Protein AF-A0A968C3M0-F1 (afdb_monomer_lite)

Secondary structure (DSSP, 8-state):
-----------EEEETTEEEE-STTPPPPSS---HHHHHHHHHHTTPEEEEEEEETTEEEEEEE--

Radius of gyration: 16.34 Å; chains: 1; bounding box: 28×47×28 Å

pLDDT: mean 77.61, std 14.95, range [44.66, 95.25]

Sequence (66 aa):
GEESDIYVVMLSVSVADQTIGTGYGQPWPPETRDLAYYLDLAAGVGFRVTEQRQDGRLIFLHLKKP

Structure (mmCIF, N/CA/C/O backbone):
data_AF-A0A968C3M0-F1
#
_entry.id   AF-A0A968C3M0-F1
#
loop_
_atom_site.group_PDB
_atom_site.id
_atom_site.type_symbol
_atom_site.label_atom_id
_atom_site.label_alt_id
_atom_site.label_comp_id
_atom_site.label_asym_id
_atom_site.label_entity_id
_atom_site.label_seq_id
_atom_site.pdbx_PDB_ins_code
_atom_site.Cartn_x
_atom_site.Cartn_y
_atom_site.Cartn_z
_atom_site.occupancy
_atom_site.B_iso_or_equiv
_atom_site.auth_seq_id
_atom_site.auth_comp_id
_atom_site.auth_asym_id
_atom_site.auth_atom_id
_atom_site.pdbx_PDB_model_num
ATOM 1 N N . GLY A 1 1 ? 15.581 36.944 11.302 1.00 44.66 1 GLY A N 1
ATOM 2 C CA . GLY A 1 1 ? 15.036 35.581 11.335 1.00 44.66 1 GLY A CA 1
ATOM 3 C C . GLY A 1 1 ? 14.038 35.519 10.219 1.00 44.66 1 GLY A C 1
ATOM 4 O O . GLY A 1 1 ? 13.123 36.325 10.240 1.00 44.66 1 GLY A O 1
ATOM 5 N N . GLU A 1 2 ? 14.293 34.709 9.202 1.00 53.00 2 GLU A N 1
ATOM 6 C CA . GLU A 1 2 ? 13.356 34.532 8.091 1.00 53.00 2 GLU A CA 1
ATOM 7 C C . GLU A 1 2 ? 12.198 33.661 8.581 1.00 53.00 2 GLU A C 1
ATOM 9 O O . GLU A 1 2 ? 12.386 32.481 8.880 1.00 53.00 2 GLU A O 1
ATOM 14 N N . GLU A 1 3 ? 11.015 34.258 8.725 1.00 59.97 3 GLU A N 1
ATOM 15 C CA . GLU A 1 3 ? 9.773 33.497 8.809 1.00 59.97 3 GLU A CA 1
ATOM 16 C C . GLU A 1 3 ? 9.572 32.809 7.460 1.00 59.97 3 GLU A C 1
ATOM 18 O O . GLU A 1 3 ? 9.506 33.451 6.415 1.00 59.97 3 GLU A O 1
ATOM 23 N N . SER A 1 4 ? 9.566 31.481 7.475 1.00 62.81 4 SER A N 1
ATOM 24 C CA . SER A 1 4 ? 9.253 30.683 6.296 1.00 62.81 4 SER A CA 1
ATOM 25 C C . SER A 1 4 ? 7.739 30.515 6.229 1.00 62.81 4 SER A C 1
ATOM 27 O O . SER A 1 4 ? 7.149 29.953 7.152 1.00 62.81 4 SER A O 1
ATOM 29 N N . ASP A 1 5 ? 7.111 30.969 5.148 1.00 68.56 5 ASP A N 1
ATOM 30 C CA . ASP A 1 5 ? 5.692 30.721 4.905 1.00 68.56 5 ASP A CA 1
ATOM 31 C C . ASP A 1 5 ? 5.454 29.211 4.716 1.00 68.56 5 ASP A C 1
ATOM 33 O O . ASP A 1 5 ? 5.924 28.597 3.753 1.00 68.56 5 ASP A O 1
ATOM 37 N N . ILE A 1 6 ? 4.736 28.585 5.652 1.00 67.50 6 ILE A N 1
ATOM 38 C CA . ILE A 1 6 ? 4.340 27.177 5.543 1.00 67.50 6 ILE A CA 1
ATOM 39 C C . ILE A 1 6 ? 3.084 27.096 4.676 1.00 67.50 6 ILE A C 1
ATOM 41 O O . ILE A 1 6 ? 2.002 27.511 5.090 1.00 67.50 6 ILE A O 1
ATOM 45 N N . TYR A 1 7 ? 3.210 26.490 3.497 1.00 57.44 7 TYR A N 1
ATOM 46 C CA . TYR A 1 7 ? 2.079 26.188 2.622 1.00 57.44 7 TYR A CA 1
ATOM 47 C C . TYR A 1 7 ? 1.673 24.718 2.766 1.00 57.44 7 TYR A C 1
ATOM 49 O O . TYR A 1 7 ? 2.468 23.812 2.514 1.00 57.44 7 TYR A O 1
ATOM 57 N N . VAL A 1 8 ? 0.416 24.472 3.145 1.00 64.25 8 VAL A N 1
ATOM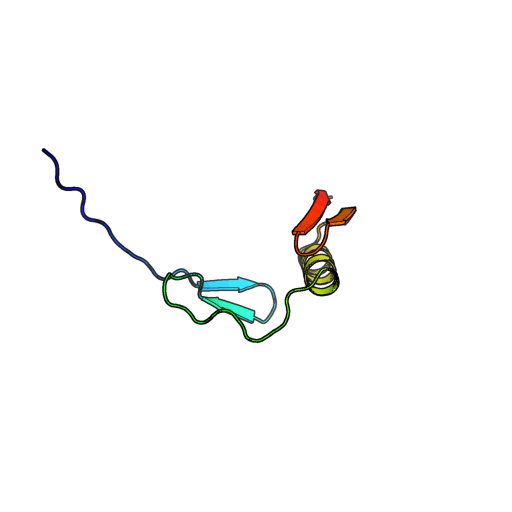 58 C CA . VAL A 1 8 ? -0.177 23.127 3.161 1.00 64.25 8 VAL A CA 1
ATOM 59 C C . VAL A 1 8 ? -0.982 22.941 1.883 1.00 64.25 8 VAL A C 1
ATOM 61 O O . VAL A 1 8 ? -2.006 23.590 1.683 1.00 64.25 8 VAL A O 1
ATOM 64 N N . VAL A 1 9 ? -0.525 22.041 1.016 1.00 63.56 9 VAL A N 1
ATOM 65 C CA . VAL A 1 9 ? -1.234 21.670 -0.214 1.00 63.56 9 VAL A CA 1
ATOM 66 C C . VAL A 1 9 ? -1.848 20.283 -0.062 1.00 63.56 9 VAL A C 1
ATOM 68 O O . VAL A 1 9 ? -1.191 19.342 0.383 1.00 63.56 9 VAL A O 1
ATOM 71 N N . MET A 1 10 ? -3.126 20.145 -0.421 1.00 59.59 10 MET A N 1
ATOM 72 C CA . MET A 1 10 ? -3.770 18.834 -0.483 1.00 59.59 10 MET A CA 1
ATOM 73 C C . MET A 1 10 ? -3.331 18.123 -1.759 1.00 59.59 10 MET A C 1
ATOM 75 O O . MET A 1 10 ? -3.678 18.536 -2.863 1.00 59.59 10 MET A O 1
ATOM 79 N N . LEU A 1 11 ? -2.568 17.046 -1.600 1.00 58.69 11 LEU A N 1
ATOM 80 C CA . LEU A 1 11 ? -2.189 16.177 -2.703 1.00 58.69 11 LEU A CA 1
ATOM 81 C C . LEU A 1 11 ? -3.279 15.116 -2.899 1.00 58.69 11 LEU A C 1
ATOM 83 O O . LEU A 1 11 ? -3.660 14.419 -1.957 1.00 58.69 11 LEU A O 1
ATOM 87 N N . SER A 1 12 ? -3.787 15.014 -4.124 1.00 62.78 12 SER A N 1
ATOM 88 C CA . SER A 1 12 ? -4.612 13.888 -4.561 1.00 62.78 12 SER A CA 1
ATOM 89 C C . SER A 1 12 ? -3.753 12.989 -5.433 1.00 62.78 12 SER A C 1
ATOM 91 O O . SER A 1 12 ? -3.132 13.469 -6.382 1.00 62.78 12 SER A O 1
ATOM 93 N N . VAL A 1 13 ? -3.698 11.703 -5.105 1.00 64.62 13 VAL 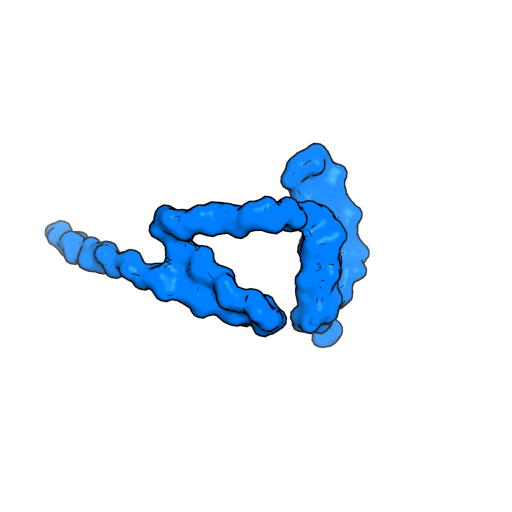A N 1
ATOM 94 C CA . VAL A 1 13 ? -2.944 10.711 -5.875 1.00 64.62 13 VAL A CA 1
ATOM 95 C C . VAL A 1 13 ? -3.929 9.698 -6.435 1.00 64.62 13 VAL A C 1
ATOM 97 O O . VAL A 1 13 ? -4.721 9.122 -5.688 1.00 64.62 13 VAL A O 1
ATOM 100 N N . SER A 1 14 ? -3.886 9.487 -7.747 1.00 56.38 14 SER A N 1
ATOM 101 C CA . SER A 1 14 ? -4.675 8.445 -8.402 1.00 56.38 14 SER A CA 1
ATOM 102 C C . SER A 1 14 ? -3.889 7.141 -8.387 1.00 56.38 14 SER A C 1
ATOM 104 O O . SER A 1 14 ? -2.778 7.075 -8.917 1.00 56.38 14 SER A O 1
ATOM 106 N N . VAL A 1 15 ? -4.456 6.108 -7.773 1.00 65.06 15 VAL A N 1
ATOM 107 C CA . VAL A 1 15 ? -3.890 4.758 -7.740 1.00 65.06 15 VAL A CA 1
ATOM 108 C C . VAL A 1 15 ? -4.960 3.812 -8.270 1.00 65.06 15 VAL A C 1
ATOM 110 O O . VAL A 1 15 ? -6.005 3.653 -7.646 1.00 65.06 15 VAL A O 1
ATOM 113 N N . ALA A 1 16 ? -4.699 3.223 -9.441 1.00 72.12 16 ALA A N 1
ATOM 114 C CA . ALA A 1 16 ? -5.698 2.498 -10.226 1.00 72.12 16 ALA A CA 1
ATOM 115 C C . ALA A 1 16 ? -6.968 3.355 -10.453 1.00 72.12 16 ALA A C 1
ATOM 117 O O . ALA A 1 16 ? -6.873 4.478 -10.949 1.00 72.12 16 ALA A O 1
ATOM 118 N N . ASP A 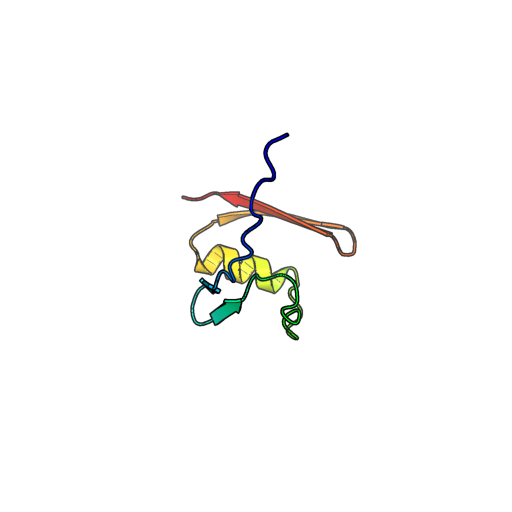1 17 ? -8.136 2.836 -10.092 1.00 69.06 17 ASP A N 1
ATOM 119 C CA . ASP A 1 17 ? -9.467 3.441 -10.185 1.00 69.06 17 ASP A CA 1
ATOM 120 C C . ASP A 1 17 ? -9.873 4.233 -8.925 1.00 69.06 17 ASP A C 1
ATOM 122 O O . ASP A 1 17 ? -10.991 4.744 -8.836 1.00 69.06 17 ASP A O 1
ATOM 126 N N . GLN A 1 18 ? -8.951 4.415 -7.972 1.00 56.22 18 GLN A N 1
ATOM 127 C CA . GLN A 1 18 ? -9.191 5.178 -6.749 1.00 56.22 18 GLN A CA 1
ATOM 128 C C . GLN A 1 18 ? -8.453 6.523 -6.739 1.00 56.22 18 GLN A C 1
ATOM 130 O O . GLN A 1 18 ? -7.278 6.629 -7.098 1.00 56.22 18 GLN A O 1
ATOM 135 N N . THR A 1 19 ? -9.140 7.562 -6.255 1.00 61.69 19 THR A N 1
ATOM 136 C CA . THR A 1 19 ? -8.529 8.854 -5.910 1.00 61.69 19 THR A CA 1
ATOM 137 C C . THR A 1 19 ? -8.305 8.904 -4.404 1.00 61.69 19 THR A C 1
ATOM 139 O O . THR A 1 19 ? -9.263 8.875 -3.633 1.00 61.69 19 THR A O 1
ATOM 142 N N . ILE A 1 20 ? -7.045 8.985 -3.977 1.00 65.06 20 ILE A N 1
ATOM 143 C CA . ILE A 1 20 ? -6.667 9.027 -2.562 1.00 65.06 20 ILE A CA 1
ATOM 144 C C . ILE A 1 20 ? -6.251 10.458 -2.210 1.00 65.06 20 ILE A C 1
ATOM 146 O O . ILE A 1 20 ? -5.257 10.969 -2.728 1.00 65.06 20 ILE A O 1
ATOM 150 N N . GLY A 1 21 ? -6.994 11.104 -1.309 1.00 59.69 21 GLY A N 1
ATOM 151 C CA . GLY A 1 21 ? -6.574 12.364 -0.694 1.00 59.69 21 GLY A CA 1
ATOM 152 C C . GLY A 1 21 ? -5.548 12.096 0.406 1.00 59.69 21 GLY A C 1
ATOM 153 O O . GLY A 1 21 ? -5.865 11.429 1.387 1.00 59.69 21 GLY A O 1
ATOM 154 N N . THR A 1 22 ? -4.322 12.602 0.271 1.00 61.31 22 THR A N 1
ATOM 155 C CA . THR A 1 22 ? -3.223 12.337 1.226 1.00 61.31 22 THR A CA 1
ATOM 156 C C . THR A 1 22 ? -2.908 13.536 2.129 1.00 61.31 22 THR A C 1
ATOM 158 O O . THR A 1 22 ? -1.768 13.720 2.548 1.00 61.31 22 THR A O 1
ATOM 161 N N . GLY A 1 23 ? -3.899 14.388 2.410 1.00 61.00 23 GLY A N 1
ATOM 162 C CA . GLY A 1 23 ? -3.740 15.573 3.260 1.00 61.00 23 GLY A CA 1
ATOM 163 C C . GLY A 1 23 ? -3.928 15.292 4.755 1.00 61.00 23 GLY A C 1
ATOM 164 O O . GLY A 1 23 ? -4.732 14.444 5.141 1.00 61.00 23 GLY A O 1
ATOM 165 N N . TYR A 1 24 ? -3.239 16.056 5.609 1.00 56.84 24 TYR A N 1
ATOM 166 C CA . TYR A 1 24 ? -3.549 16.112 7.042 1.00 56.84 24 TYR A CA 1
ATOM 167 C C . TYR A 1 24 ? -5.025 16.507 7.243 1.00 56.84 24 TYR A C 1
ATOM 169 O O . TYR A 1 24 ? -5.486 17.484 6.659 1.00 56.84 24 TYR A O 1
ATOM 177 N N . GLY A 1 25 ? -5.767 15.736 8.047 1.00 62.59 25 GLY A N 1
ATOM 178 C CA . GLY A 1 25 ? -7.202 15.946 8.292 1.00 62.59 25 GLY A CA 1
ATOM 179 C C . GLY A 1 25 ? -8.1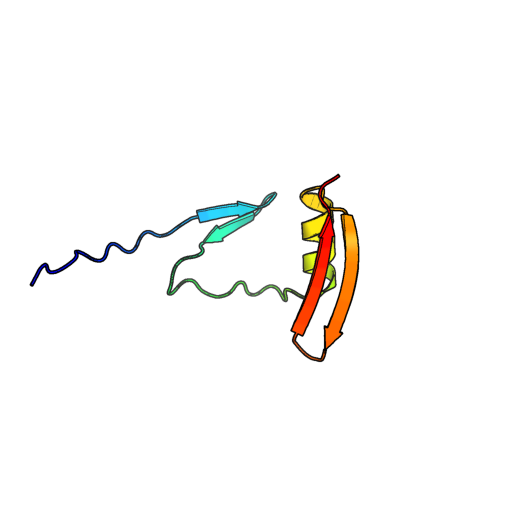48 15.186 7.354 1.00 62.59 25 GLY A C 1
ATOM 180 O O . GLY A 1 25 ? -9.359 15.247 7.551 1.00 62.59 25 GLY A O 1
ATOM 181 N N . GLN A 1 26 ? -7.629 14.443 6.370 1.00 64.50 26 GLN A N 1
ATOM 182 C CA . GLN A 1 26 ? -8.458 13.535 5.577 1.00 64.50 26 GLN A CA 1
ATOM 183 C C . GLN A 1 26 ? -8.830 12.290 6.399 1.00 64.50 26 GLN A C 1
ATOM 185 O O . GLN A 1 26 ? -7.968 11.739 7.094 1.00 64.50 26 GLN A O 1
ATOM 190 N N . PRO A 1 27 ? -10.097 11.838 6.344 1.00 63.56 27 PRO A N 1
ATOM 191 C CA . PRO A 1 27 ? -10.500 10.609 7.004 1.00 63.56 27 PRO A CA 1
ATOM 192 C C . PRO A 1 27 ? -9.684 9.446 6.448 1.00 63.56 27 PRO A C 1
ATOM 194 O O . PRO A 1 27 ? -9.527 9.296 5.234 1.00 63.56 27 PRO A O 1
ATOM 197 N N . TRP A 1 28 ? -9.156 8.619 7.351 1.00 67.00 28 TRP A N 1
ATOM 198 C CA . TRP A 1 28 ? -8.533 7.371 6.940 1.00 67.00 28 TRP A CA 1
ATOM 199 C C . TRP A 1 28 ? -9.576 6.535 6.184 1.00 67.00 28 TRP A C 1
ATOM 201 O O . TRP A 1 28 ? -10.723 6.469 6.640 1.00 67.00 28 TRP A O 1
ATOM 211 N N . PRO A 1 29 ? -9.225 5.928 5.037 1.00 71.00 29 PRO A N 1
ATOM 212 C CA . PRO A 1 29 ? -10.179 5.137 4.278 1.00 71.00 29 PRO A CA 1
ATOM 213 C C . PRO A 1 29 ? -10.809 4.050 5.163 1.00 71.00 29 PRO A C 1
ATOM 215 O O . PRO A 1 29 ? -10.104 3.444 5.974 1.00 71.00 29 PRO A O 1
ATOM 218 N N . PRO A 1 30 ? -12.124 3.799 5.028 1.00 69.38 30 PRO A N 1
ATOM 219 C CA . PRO A 1 30 ? -12.837 2.831 5.864 1.00 69.38 30 PRO A CA 1
ATOM 220 C C . PRO A 1 30 ? -12.435 1.383 5.557 1.00 69.38 30 PRO A C 1
ATOM 222 O O . PRO A 1 30 ? -12.653 0.484 6.367 1.00 69.38 30 PRO A O 1
ATOM 225 N N . GLU A 1 31 ? -11.861 1.154 4.379 1.00 74.75 31 GLU A N 1
ATOM 226 C CA . GLU A 1 31 ? -11.4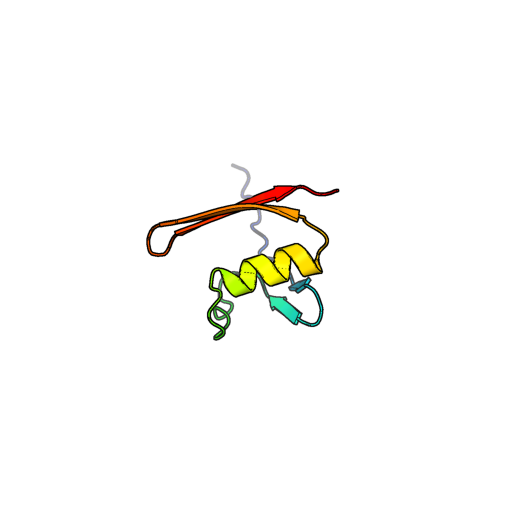02 -0.147 3.919 1.00 74.75 31 GLU A CA 1
ATOM 227 C C . GLU A 1 31 ? -10.203 -0.624 4.740 1.00 74.75 31 GLU A C 1
ATOM 229 O O . GLU A 1 31 ? -9.226 0.099 4.963 1.00 74.75 31 GLU A O 1
ATOM 234 N N . THR A 1 32 ? -10.266 -1.881 5.179 1.00 79.75 32 THR A N 1
ATOM 235 C CA . THR A 1 32 ? -9.139 -2.508 5.867 1.00 79.75 32 THR A CA 1
ATOM 236 C C . THR A 1 32 ? -8.029 -2.751 4.853 1.00 79.75 32 THR A C 1
ATOM 238 O O . THR A 1 32 ? -8.171 -3.563 3.946 1.00 79.75 32 THR A O 1
ATOM 241 N N . ARG A 1 33 ? -6.915 -2.037 5.013 1.00 85.06 33 ARG A N 1
ATOM 242 C CA . ARG A 1 33 ? -5.695 -2.258 4.233 1.00 85.06 33 ARG A CA 1
ATOM 243 C C . ARG A 1 33 ? -4.845 -3.308 4.937 1.00 85.06 33 ARG A C 1
ATOM 245 O O . ARG A 1 33 ? -4.038 -2.979 5.805 1.00 85.06 33 ARG A O 1
ATOM 252 N N . ASP A 1 34 ? -5.100 -4.570 4.617 1.00 88.62 34 ASP A N 1
ATOM 253 C CA . ASP A 1 34 ? -4.357 -5.718 5.132 1.00 88.62 34 ASP A CA 1
ATOM 254 C C . ASP A 1 34 ? -3.237 -6.158 4.173 1.00 88.62 34 ASP A C 1
ATOM 256 O O . ASP A 1 34 ? -2.940 -5.497 3.176 1.00 88.62 34 ASP A O 1
ATOM 260 N N . LEU A 1 35 ? -2.570 -7.269 4.491 1.00 89.38 35 LEU A N 1
ATOM 261 C CA . LEU A 1 35 ? -1.501 -7.804 3.651 1.00 89.38 35 LEU A CA 1
ATOM 262 C C . LEU A 1 35 ? -1.984 -8.088 2.222 1.00 89.38 35 LEU A C 1
ATOM 264 O O . LEU A 1 35 ? -1.265 -7.760 1.281 1.00 89.38 35 LEU A O 1
ATOM 268 N N . ALA A 1 36 ? -3.182 -8.654 2.053 1.00 90.69 36 ALA A N 1
ATOM 269 C CA . ALA A 1 36 ? -3.715 -8.993 0.736 1.00 90.69 36 ALA A CA 1
ATOM 270 C C . ALA A 1 36 ? -3.894 -7.735 -0.122 1.00 90.69 36 ALA A C 1
ATOM 272 O O . ALA A 1 36 ? -3.395 -7.695 -1.246 1.00 90.69 36 ALA A O 1
ATOM 273 N N . TYR A 1 37 ? -4.460 -6.670 0.455 1.00 90.44 37 TYR A N 1
ATOM 274 C CA . TYR A 1 37 ? -4.579 -5.373 -0.214 1.00 90.44 37 TYR A CA 1
ATOM 275 C C . TYR A 1 37 ? -3.234 -4.876 -0.767 1.00 90.44 37 TYR A C 1
ATOM 277 O O . TYR A 1 37 ? -3.144 -4.435 -1.914 1.00 90.44 37 TYR A O 1
ATOM 285 N N . TYR A 1 38 ? -2.164 -4.945 0.031 1.00 90.62 3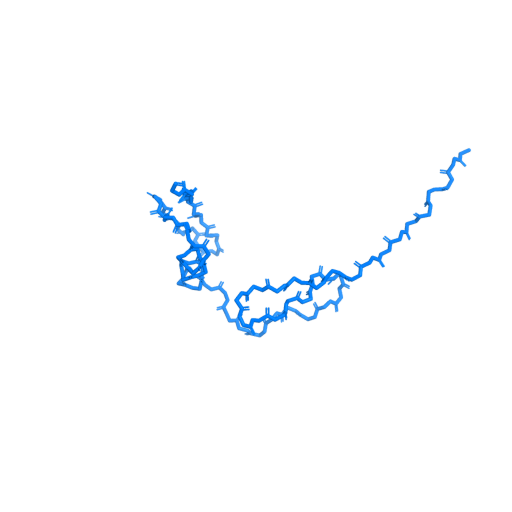8 TYR A N 1
ATOM 286 C CA . TYR A 1 38 ? -0.855 -4.451 -0.404 1.00 90.62 38 TYR A CA 1
ATOM 287 C C . TYR A 1 38 ? -0.179 -5.352 -1.447 1.00 90.62 38 TYR A C 1
ATOM 289 O O . TYR A 1 38 ? 0.562 -4.839 -2.290 1.00 90.62 38 TYR A O 1
ATOM 297 N N . LEU A 1 39 ? -0.431 -6.665 -1.423 1.00 92.44 39 LEU A N 1
ATOM 298 C CA . LEU A 1 39 ? 0.043 -7.590 -2.457 1.00 92.44 39 LEU A CA 1
ATOM 299 C C . LEU A 1 39 ? -0.651 -7.322 -3.797 1.00 92.44 39 LEU A C 1
ATOM 301 O O . LEU A 1 39 ? 0.030 -7.211 -4.820 1.00 92.44 39 LEU A O 1
ATOM 305 N N . ASP A 1 40 ? -1.972 -7.142 -3.774 1.00 91.94 40 ASP A N 1
ATOM 306 C CA . ASP A 1 40 ? -2.769 -6.825 -4.961 1.00 91.94 40 ASP A CA 1
ATOM 307 C C . ASP A 1 40 ? -2.361 -5.474 -5.552 1.00 91.94 40 ASP A C 1
ATOM 309 O O . ASP A 1 40 ? -2.149 -5.357 -6.761 1.00 91.94 40 ASP A O 1
ATOM 313 N N . LEU A 1 41 ? -2.148 -4.468 -4.697 1.00 89.94 41 LEU A N 1
ATOM 314 C CA . LEU A 1 41 ? -1.639 -3.167 -5.118 1.00 89.94 41 LEU A CA 1
ATOM 315 C C . LEU A 1 41 ? -0.269 -3.293 -5.799 1.00 89.94 41 LEU A C 1
ATOM 317 O O . LEU A 1 41 ? -0.072 -2.747 -6.886 1.00 89.94 41 LEU A O 1
ATOM 321 N N . ALA A 1 42 ? 0.674 -4.017 -5.187 1.00 91.44 42 ALA A N 1
ATOM 322 C CA . ALA A 1 42 ? 2.013 -4.208 -5.742 1.00 91.44 42 ALA A CA 1
ATOM 323 C C . ALA A 1 42 ? 1.973 -4.904 -7.113 1.00 91.44 42 ALA A C 1
ATOM 325 O O . ALA A 1 42 ? 2.663 -4.471 -8.040 1.00 91.44 42 ALA A O 1
ATOM 326 N N . ALA A 1 43 ? 1.139 -5.934 -7.267 1.00 90.56 43 ALA A N 1
ATOM 327 C CA . ALA A 1 43 ? 0.943 -6.612 -8.544 1.00 90.56 43 ALA A CA 1
ATOM 328 C C . ALA A 1 43 ? 0.296 -5.686 -9.589 1.00 90.56 43 ALA A C 1
ATOM 330 O O . ALA A 1 43 ? 0.783 -5.602 -10.719 1.00 90.56 43 ALA A O 1
ATOM 331 N N . GLY A 1 44 ? -0.749 -4.944 -9.206 1.00 91.88 44 GLY A N 1
ATOM 332 C CA . GLY A 1 44 ? -1.476 -4.024 -10.084 1.00 91.88 44 GLY A CA 1
ATOM 333 C C . GLY A 1 44 ? -0.610 -2.893 -10.642 1.00 91.88 44 GLY A C 1
ATOM 334 O O . GLY A 1 44 ? -0.797 -2.480 -11.785 1.00 91.88 44 GLY A O 1
ATOM 335 N N . VAL A 1 45 ? 0.393 -2.434 -9.884 1.00 91.00 45 VAL A N 1
ATOM 336 C CA . VAL A 1 45 ? 1.366 -1.424 -10.344 1.00 91.00 45 VAL A CA 1
ATOM 337 C C . VAL A 1 45 ? 2.632 -2.020 -10.985 1.00 91.00 45 VAL A C 1
ATOM 339 O O . VAL A 1 45 ? 3.560 -1.283 -11.326 1.00 91.00 45 VAL A O 1
ATOM 342 N N . GLY A 1 46 ? 2.683 -3.342 -11.184 1.00 91.38 46 GLY A N 1
ATOM 343 C CA . GLY A 1 46 ? 3.741 -4.027 -11.936 1.00 91.38 46 GLY A CA 1
ATOM 344 C C . GLY A 1 46 ? 4.998 -4.386 -11.138 1.00 91.38 46 GLY A C 1
ATOM 345 O O . GLY A 1 46 ? 6.039 -4.669 -11.736 1.00 91.38 46 GLY A O 1
ATOM 346 N N . PHE A 1 47 ? 4.939 -4.388 -9.807 1.00 94.50 47 PHE A N 1
ATOM 347 C CA . PHE A 1 47 ? 6.015 -4.915 -8.969 1.00 94.50 47 PHE A CA 1
ATOM 348 C C . PHE A 1 47 ? 5.871 -6.425 -8.774 1.00 94.50 47 PHE A C 1
ATOM 350 O O . PHE A 1 47 ? 4.774 -6.979 -8.735 1.00 94.50 47 PHE A O 1
ATOM 357 N N . ARG A 1 48 ? 7.008 -7.100 -8.592 1.00 94.12 48 ARG A N 1
ATOM 358 C CA . ARG A 1 48 ? 7.055 -8.473 -8.082 1.00 94.12 48 ARG A CA 1
ATOM 359 C C . ARG A 1 48 ? 7.396 -8.451 -6.600 1.00 94.12 48 ARG A C 1
ATOM 361 O O . ARG A 1 48 ? 8.380 -7.825 -6.207 1.00 94.12 48 ARG A O 1
ATOM 368 N N . VAL A 1 49 ? 6.615 -9.164 -5.798 1.00 93.38 49 VAL A N 1
ATOM 369 C CA . VAL A 1 49 ? 6.896 -9.376 -4.374 1.00 93.38 49 VAL A CA 1
ATOM 370 C C . VAL A 1 49 ? 7.955 -10.470 -4.260 1.00 93.38 49 VAL A C 1
ATOM 372 O O . VAL A 1 49 ? 7.748 -11.588 -4.727 1.00 93.38 49 VAL A O 1
ATOM 375 N N . THR A 1 50 ? 9.112 -10.144 -3.689 1.00 94.88 50 THR A N 1
ATOM 376 C CA . THR A 1 50 ? 10.219 -11.094 -3.488 1.00 94.88 50 THR A CA 1
ATOM 377 C C . THR A 1 50 ? 10.274 -11.635 -2.065 1.00 94.88 50 THR A C 1
ATOM 379 O O . THR A 1 50 ? 10.844 -12.697 -1.846 1.00 94.88 50 THR A O 1
ATOM 382 N N . GLU A 1 51 ? 9.684 -10.922 -1.106 1.00 94.88 51 GLU A N 1
ATOM 383 C CA . GLU A 1 51 ? 9.554 -11.352 0.286 1.00 94.88 51 GLU A CA 1
ATOM 384 C C . GLU A 1 51 ? 8.344 -10.667 0.925 1.00 94.88 51 GLU A C 1
ATOM 386 O O . GLU A 1 51 ? 8.055 -9.506 0.621 1.00 94.88 51 GLU A O 1
ATOM 391 N N . GLN A 1 52 ? 7.664 -11.375 1.825 1.00 94.00 52 GLN A N 1
ATOM 392 C CA . GLN A 1 52 ? 6.602 -10.823 2.657 1.00 94.00 52 GLN A CA 1
ATOM 393 C C . GLN A 1 52 ? 6.708 -11.370 4.082 1.00 94.00 52 GLN A C 1
ATOM 395 O O . GLN A 1 52 ? 6.933 -12.566 4.280 1.00 94.00 52 GLN A O 1
ATOM 400 N N . ARG A 1 53 ? 6.515 -10.501 5.075 1.00 94.38 53 ARG A N 1
ATOM 401 C CA . ARG A 1 53 ? 6.449 -10.870 6.495 1.00 94.38 53 ARG A CA 1
ATOM 402 C C . ARG A 1 53 ? 5.416 -10.008 7.205 1.00 94.38 53 ARG A C 1
ATOM 404 O O . ARG A 1 53 ? 5.316 -8.815 6.929 1.00 94.38 53 ARG A O 1
ATOM 411 N N . GLN A 1 54 ? 4.676 -10.598 8.138 1.00 92.38 54 GLN A N 1
ATOM 412 C CA . GLN A 1 54 ? 3.750 -9.864 8.993 1.00 92.38 54 GLN A CA 1
ATOM 413 C C . GLN A 1 54 ? 4.049 -10.146 10.465 1.00 92.38 54 GLN A C 1
ATOM 415 O O . GLN A 1 54 ? 3.955 -11.288 10.908 1.00 92.38 54 GLN A O 1
ATOM 420 N N . ASP A 1 55 ? 4.347 -9.087 11.218 1.00 92.19 55 ASP A N 1
ATOM 421 C CA . ASP A 1 55 ? 4.603 -9.136 12.657 1.00 92.19 55 ASP A CA 1
ATOM 422 C C . ASP A 1 55 ? 3.497 -8.355 13.379 1.00 92.19 55 ASP A C 1
ATOM 424 O O . ASP A 1 55 ? 3.546 -7.131 13.546 1.00 92.19 55 ASP A O 1
ATOM 428 N N . GLY A 1 56 ? 2.434 -9.064 13.762 1.00 89.31 56 GLY A N 1
ATOM 429 C CA . GLY A 1 56 ? 1.238 -8.457 14.344 1.00 89.31 56 GLY A CA 1
ATOM 430 C C . GLY A 1 56 ? 0.548 -7.510 13.359 1.00 89.31 56 GLY A C 1
ATOM 431 O O . GLY A 1 56 ? -0.088 -7.956 12.405 1.00 89.31 56 GLY A O 1
ATOM 432 N N . ARG A 1 57 ? 0.656 -6.199 13.613 1.00 85.81 57 ARG A N 1
ATOM 433 C CA . ARG A 1 57 ? 0.084 -5.133 12.764 1.00 85.81 57 ARG A CA 1
ATOM 434 C C . ARG A 1 57 ? 1.077 -4.561 11.749 1.00 85.81 57 ARG A C 1
ATOM 436 O O . ARG A 1 57 ? 0.692 -3.708 10.956 1.00 85.81 57 ARG A O 1
ATOM 443 N N . LEU A 1 58 ? 2.342 -4.980 11.794 1.00 87.25 58 LEU A N 1
ATOM 444 C CA . LEU A 1 58 ? 3.368 -4.520 10.863 1.00 87.25 58 LEU A CA 1
ATOM 445 C C . LEU A 1 58 ? 3.434 -5.456 9.662 1.00 87.25 58 LEU A C 1
ATOM 447 O O . LEU A 1 58 ? 3.559 -6.668 9.826 1.00 87.25 58 LEU A O 1
ATOM 451 N N . ILE A 1 59 ? 3.377 -4.877 8.467 1.00 93.06 59 ILE A N 1
ATOM 452 C CA . ILE A 1 59 ? 3.511 -5.583 7.195 1.00 93.06 59 ILE A CA 1
ATOM 453 C C . ILE A 1 59 ? 4.828 -5.147 6.552 1.00 93.06 59 ILE A C 1
ATOM 455 O O . ILE A 1 59 ? 5.067 -3.955 6.363 1.00 93.06 59 ILE A O 1
ATOM 459 N N . PHE A 1 60 ? 5.669 -6.118 6.210 1.00 93.94 60 PHE A N 1
ATOM 460 C CA . PHE A 1 60 ? 6.937 -5.928 5.515 1.00 93.94 60 PHE A CA 1
ATOM 461 C C . PHE A 1 60 ? 6.847 -6.578 4.138 1.00 93.94 60 PHE A C 1
ATOM 463 O O . PHE A 1 60 ? 6.539 -7.765 4.034 1.00 93.94 60 PHE A O 1
ATOM 470 N N . LEU A 1 61 ? 7.138 -5.806 3.090 1.00 94.75 61 LEU A N 1
ATOM 471 C CA . LEU A 1 61 ? 7.174 -6.277 1.708 1.00 94.75 61 LEU A CA 1
ATOM 472 C C . LEU A 1 61 ? 8.505 -5.881 1.070 1.00 94.75 61 LEU A C 1
ATOM 474 O O . LEU A 1 61 ? 8.870 -4.704 1.077 1.00 94.75 61 LEU A O 1
ATOM 478 N N . HIS A 1 62 ? 9.201 -6.843 0.468 1.00 95.19 62 HIS A N 1
ATOM 479 C CA . HIS A 1 62 ? 10.265 -6.552 -0.488 1.00 95.19 62 HIS A CA 1
ATOM 480 C C . HIS A 1 62 ? 9.696 -6.615 -1.899 1.00 95.19 62 HIS A C 1
ATOM 482 O O . HIS A 1 62 ? 9.189 -7.648 -2.339 1.00 95.19 62 HIS A O 1
ATOM 488 N N . LEU A 1 63 ? 9.777 -5.485 -2.599 1.00 95.25 63 LEU A N 1
ATOM 489 C CA . LEU A 1 63 ? 9.239 -5.310 -3.940 1.00 95.25 63 LEU A CA 1
ATOM 490 C C . LEU A 1 63 ? 10.380 -5.077 -4.926 1.00 95.25 63 LEU A C 1
ATOM 492 O O . LEU A 1 63 ? 11.262 -4.250 -4.692 1.00 95.25 63 LEU A O 1
ATOM 496 N N . LYS A 1 64 ? 10.335 -5.771 -6.060 1.00 92.75 64 LYS A N 1
ATOM 497 C CA . LYS A 1 64 ? 11.261 -5.583 -7.174 1.00 92.75 64 LYS A CA 1
ATOM 498 C C . LYS A 1 64 ? 10.491 -5.137 -8.408 1.00 92.75 64 LYS A C 1
ATOM 500 O O . LYS A 1 64 ? 9.556 -5.813 -8.838 1.00 92.75 64 LYS A O 1
ATOM 505 N N . LYS A 1 65 ? 10.902 -4.011 -8.989 1.00 87.94 65 LYS A N 1
ATOM 506 C CA . LYS A 1 65 ? 10.448 -3.617 -10.323 1.00 87.94 65 LYS A CA 1
ATOM 507 C C . LYS A 1 65 ? 11.195 -4.476 -11.359 1.00 87.94 65 LYS A C 1
ATOM 509 O O . LYS A 1 65 ? 12.408 -4.636 -11.189 1.00 87.94 65 LYS A O 1
ATOM 514 N N . PRO A 1 66 ? 10.497 -5.096 -12.326 1.00 72.50 66 PRO A N 1
ATOM 515 C CA . PRO A 1 66 ? 11.132 -5.911 -13.359 1.00 72.50 66 PRO A CA 1
ATOM 516 C C . PRO A 1 66 ? 12.142 -5.119 -14.193 1.00 72.50 66 PRO A C 1
ATOM 518 O O . PRO A 1 66 ? 11.941 -3.894 -14.368 1.00 72.50 66 PRO A O 1
#

Foldseek 3Di:
DDDDDDDFDFDWDDQPPDTDTPGDPDDDDPDDCDPVNVCVSLVSVQWDWPDWDDDPPDIDTDTDHD